Protein AF-A0A822EFB0-F1 (afdb_monomer_lite)

Organism: NCBI:txid392032

Sequence (75 aa):
VQNVFYRPKEKAEQADQRKARFHQAEGDHLTLLAVYNAWKQNKFSNLWCYENFVQQRSLKRSQDIRKQMLGIMDR

pLDDT: mean 89.46, std 7.66, range [51.69, 94.94]

Secondary structure (DSSP, 8-state):
---SB---GGGHHHHHHHHHTT--TT-HHHHHHHHHHHHHHTTT-HHHHHHTTB-HHHHHHHHHHHHHHHHHHT-

Foldseek 3Di:
DPDFADADPVCNVQLVVLLVVLDDPVDDVSSVVSVLVVCVVVVVDPVVCVNSRGDSVVSVVVVVVVVVVVVVVVD

Structure (mmCIF, N/CA/C/O backbone):
data_AF-A0A822EFB0-F1
#
_entry.id   AF-A0A822EFB0-F1
#
loop_
_atom_site.group_PDB
_atom_site.id
_atom_site.type_symbol
_atom_site.label_atom_id
_atom_site.label_alt_id
_atom_site.label_comp_id
_atom_site.label_asym_id
_atom_site.label_entity_id
_atom_site.label_seq_id
_atom_site.pdbx_PDB_ins_code
_atom_site.Cartn_x
_atom_site.Cartn_y
_atom_site.Cartn_z
_atom_site.occupancy
_atom_site.B_iso_or_equiv
_atom_site.auth_seq_id
_atom_site.auth_comp_id
_atom_site.auth_asym_id
_atom_site.auth_atom_id
_atom_site.pdbx_PDB_model_num
ATOM 1 N N . VAL A 1 1 ? 12.551 -7.602 1.956 1.00 51.69 1 VAL A N 1
ATOM 2 C CA . VAL A 1 1 ? 11.343 -6.773 1.720 1.00 51.69 1 VAL A CA 1
ATOM 3 C C . VAL A 1 1 ? 10.651 -6.603 3.063 1.00 51.69 1 VAL A C 1
ATOM 5 O O . VAL A 1 1 ? 10.471 -7.604 3.740 1.00 51.69 1 VAL A O 1
ATOM 8 N N . GLN A 1 2 ? 10.412 -5.368 3.519 1.00 59.75 2 GLN A N 1
ATOM 9 C CA . GLN A 1 2 ? 9.755 -5.129 4.813 1.00 59.75 2 GLN A CA 1
ATOM 10 C C . GLN A 1 2 ? 8.298 -5.601 4.764 1.00 59.75 2 GLN A C 1
ATOM 12 O O . GLN A 1 2 ? 7.677 -5.560 3.703 1.00 59.75 2 GLN A O 1
ATOM 17 N N . ASN A 1 3 ? 7.777 -6.044 5.910 1.00 78.56 3 ASN A N 1
ATOM 18 C CA . ASN A 1 3 ? 6.400 -6.508 6.053 1.00 78.56 3 ASN A CA 1
ATOM 19 C C . ASN A 1 3 ? 5.434 -5.428 5.524 1.00 78.56 3 ASN A C 1
ATOM 21 O O . ASN A 1 3 ? 5.476 -4.285 5.977 1.00 78.56 3 ASN A O 1
ATOM 25 N N . VAL A 1 4 ? 4.628 -5.756 4.508 1.00 86.69 4 VAL A N 1
ATOM 26 C CA . VAL A 1 4 ? 3.756 -4.776 3.828 1.00 86.69 4 VAL A CA 1
ATOM 27 C C . VAL A 1 4 ? 2.613 -4.338 4.736 1.00 86.69 4 VAL A C 1
ATOM 29 O O . VAL A 1 4 ? 2.208 -3.182 4.693 1.00 86.69 4 VAL A O 1
ATOM 32 N N . PHE A 1 5 ? 2.140 -5.224 5.603 1.00 89.50 5 PHE A N 1
ATOM 33 C CA . PHE A 1 5 ? 1.100 -4.927 6.578 1.00 89.50 5 PHE A CA 1
ATOM 34 C C . PHE A 1 5 ? 1.712 -4.512 7.917 1.00 89.50 5 PHE A C 1
ATOM 36 O O . PHE A 1 5 ? 2.748 -5.041 8.328 1.00 89.50 5 PHE A O 1
ATOM 43 N N . TYR A 1 6 ? 1.062 -3.589 8.621 1.00 91.06 6 TYR A N 1
ATOM 44 C CA . TYR A 1 6 ? 1.360 -3.297 10.023 1.00 91.06 6 TYR A CA 1
ATOM 45 C C . TYR A 1 6 ? 0.134 -3.589 10.891 1.00 91.06 6 TYR A C 1
ATOM 47 O O . TYR A 1 6 ? -0.999 -3.413 10.458 1.00 91.06 6 TYR A O 1
ATOM 55 N N . ARG A 1 7 ? 0.358 -4.051 12.124 1.00 92.31 7 ARG A N 1
ATOM 56 C CA . ARG A 1 7 ? -0.707 -4.495 13.035 1.00 92.31 7 ARG A CA 1
ATOM 57 C C . ARG A 1 7 ? -0.579 -3.772 14.380 1.00 92.31 7 ARG A C 1
ATOM 59 O O . ARG A 1 7 ? 0.134 -4.259 15.259 1.00 92.31 7 ARG A O 1
ATOM 66 N N . PRO A 1 8 ? -1.206 -2.594 14.548 1.00 90.25 8 PRO A N 1
ATOM 67 C CA . PRO A 1 8 ? -1.215 -1.901 15.833 1.00 90.25 8 PRO A CA 1
ATOM 68 C C . PRO A 1 8 ? -2.007 -2.729 16.848 1.00 90.25 8 PRO A C 1
ATOM 70 O O . PRO A 1 8 ? -3.085 -3.212 16.512 1.00 90.25 8 PRO A O 1
ATOM 73 N N . LYS A 1 9 ? -1.512 -2.873 18.086 1.00 89.62 9 LYS A N 1
ATOM 74 C CA . LYS A 1 9 ? -2.176 -3.698 19.117 1.00 89.62 9 LYS A CA 1
ATOM 75 C C . LYS A 1 9 ? -3.629 -3.275 19.364 1.00 89.62 9 LYS A C 1
ATOM 77 O O . LYS A 1 9 ? -4.500 -4.128 19.443 1.00 89.62 9 LYS A O 1
ATOM 82 N N . GLU A 1 10 ? -3.890 -1.971 19.400 1.00 92.44 10 GLU A N 1
ATOM 83 C CA . GLU A 1 10 ? -5.218 -1.392 19.663 1.00 92.44 10 GLU A CA 1
ATOM 84 C C . GLU A 1 10 ? -6.214 -1.572 18.508 1.00 92.44 10 GLU A C 1
ATOM 86 O O . GLU A 1 10 ? -7.420 -1.502 18.707 1.00 92.44 10 GLU A O 1
ATOM 91 N N . LYS A 1 11 ? -5.719 -1.795 17.284 1.00 91.50 11 LYS A N 1
ATOM 92 C CA . LYS A 1 11 ? -6.539 -1.951 16.070 1.00 91.50 11 LYS A CA 1
ATOM 93 C C . LYS A 1 11 ? -6.254 -3.272 15.363 1.00 91.50 11 LYS A C 1
ATOM 95 O O . LYS A 1 11 ? -6.414 -3.375 14.149 1.00 91.50 11 LYS A O 1
ATOM 100 N N . ALA A 1 12 ? -5.807 -4.268 16.120 1.00 90.31 12 ALA A N 1
ATOM 101 C CA . ALA A 1 12 ? -5.378 -5.555 15.596 1.00 90.31 12 ALA A CA 1
ATOM 102 C C . ALA A 1 12 ? -6.491 -6.241 14.792 1.00 90.31 12 ALA A C 1
ATOM 104 O O . ALA A 1 12 ? -6.260 -6.643 13.658 1.00 90.31 12 ALA A O 1
ATOM 105 N N . GLU A 1 13 ? -7.708 -6.274 15.333 1.00 92.50 13 GLU A N 1
ATOM 106 C CA . GLU A 1 13 ? -8.865 -6.899 14.685 1.00 92.50 13 GLU A CA 1
ATOM 107 C C . GLU A 1 13 ? -9.254 -6.193 13.374 1.00 92.50 13 GLU A C 1
ATOM 109 O O . GLU A 1 13 ? -9.497 -6.839 12.356 1.00 92.50 13 GLU A O 1
ATOM 114 N N . GLN A 1 14 ? -9.208 -4.855 13.353 1.00 92.12 14 GLN A N 1
ATOM 115 C CA . GLN A 1 14 ? -9.453 -4.073 12.136 1.00 92.12 14 GLN A CA 1
ATOM 116 C C . GLN A 1 14 ? -8.366 -4.317 11.083 1.00 92.12 14 GLN A C 1
ATOM 118 O O . GLN A 1 14 ? -8.676 -4.462 9.900 1.00 92.12 14 GLN A O 1
ATOM 123 N N . ALA A 1 15 ? -7.098 -4.378 11.497 1.00 91.00 15 ALA A N 1
ATOM 124 C CA . ALA A 1 15 ? -5.983 -4.665 10.600 1.00 91.00 15 ALA A CA 1
ATOM 125 C C . ALA A 1 15 ? -6.100 -6.068 9.990 1.00 91.00 15 ALA A C 1
ATOM 127 O O . ALA A 1 15 ? -5.923 -6.230 8.781 1.00 91.00 15 ALA A O 1
ATOM 128 N N . ASP A 1 16 ? -6.468 -7.061 10.799 1.00 91.06 16 ASP A N 1
ATOM 129 C CA . ASP A 1 16 ? -6.655 -8.441 10.352 1.00 91.06 16 ASP A CA 1
ATOM 130 C C . ASP A 1 16 ? -7.845 -8.552 9.385 1.00 91.06 16 ASP A C 1
ATOM 132 O O . ASP A 1 16 ? -7.722 -9.177 8.331 1.00 91.06 16 ASP A O 1
ATOM 136 N N . GLN A 1 17 ? -8.954 -7.854 9.657 1.00 92.19 17 GLN A N 1
ATOM 137 C CA . GLN A 1 17 ? -10.106 -7.797 8.753 1.00 92.19 17 GLN A CA 1
ATOM 138 C C . GLN A 1 17 ? -9.750 -7.148 7.406 1.00 92.19 17 GLN A C 1
ATOM 140 O O . GLN A 1 17 ? -10.144 -7.646 6.350 1.00 92.19 17 GLN A O 1
ATOM 145 N N . ARG A 1 18 ? -8.978 -6.051 7.409 1.00 91.25 18 ARG A N 1
ATOM 146 C CA . ARG A 1 18 ? -8.505 -5.410 6.169 1.00 91.25 18 ARG A CA 1
ATOM 147 C C . ARG A 1 18 ? -7.563 -6.327 5.400 1.00 91.25 18 ARG A C 1
ATOM 149 O O . ARG A 1 18 ? -7.731 -6.465 4.193 1.00 91.25 18 ARG A O 1
ATOM 156 N N . LYS A 1 19 ? -6.631 -6.997 6.084 1.00 89.12 19 LYS A N 1
ATOM 157 C CA . LYS A 1 19 ? -5.707 -7.962 5.473 1.00 89.12 19 LYS A CA 1
ATOM 158 C C . LYS A 1 19 ? -6.451 -9.142 4.843 1.00 89.12 19 LYS A C 1
ATOM 160 O O . LYS A 1 19 ? -6.129 -9.518 3.718 1.00 89.12 19 LYS A O 1
ATOM 165 N N . ALA A 1 20 ? -7.469 -9.676 5.518 1.00 89.81 20 ALA A N 1
ATOM 166 C CA . ALA A 1 20 ? -8.267 -10.798 5.026 1.00 89.81 20 ALA A CA 1
ATOM 167 C C . ALA A 1 20 ? -8.943 -10.504 3.676 1.00 89.81 20 ALA A C 1
ATOM 169 O O . ALA A 1 20 ? -9.066 -11.400 2.849 1.00 89.81 20 ALA A O 1
ATOM 170 N N . ARG A 1 21 ? -9.301 -9.242 3.391 1.00 89.25 21 ARG A N 1
ATOM 171 C CA . ARG A 1 21 ? -9.882 -8.846 2.092 1.00 89.25 21 ARG A CA 1
ATOM 172 C C . ARG A 1 21 ? -8.934 -9.016 0.907 1.00 89.25 21 ARG A C 1
ATOM 174 O O . ARG A 1 21 ? -9.399 -9.094 -0.224 1.00 89.25 21 ARG A O 1
ATOM 181 N N . PHE A 1 22 ? -7.627 -9.019 1.153 1.00 88.06 22 PHE A N 1
ATOM 182 C CA . PHE A 1 22 ? -6.614 -9.184 0.110 1.00 88.06 22 PHE A CA 1
ATOM 183 C C . PHE A 1 22 ? -6.094 -10.617 0.020 1.00 88.06 22 PHE A C 1
ATOM 185 O O . PHE A 1 22 ? -5.316 -10.907 -0.886 1.00 88.06 22 PHE A O 1
ATOM 192 N N . HIS A 1 23 ? -6.505 -11.492 0.940 1.00 89.19 23 HIS A N 1
ATOM 193 C CA . HIS A 1 23 ? -6.054 -12.873 0.988 1.00 89.19 23 HIS A CA 1
ATOM 194 C C . HIS A 1 23 ? -6.417 -13.604 -0.309 1.00 89.19 23 HIS A C 1
ATOM 196 O O . HIS A 1 23 ? -7.579 -13.648 -0.709 1.00 89.19 23 HIS A O 1
ATOM 202 N N . GLN A 1 24 ? -5.403 -14.174 -0.948 1.00 89.25 24 GLN A N 1
ATOM 203 C CA . GLN A 1 24 ? -5.525 -15.069 -2.093 1.00 89.25 24 GLN A CA 1
ATOM 204 C C . GLN A 1 24 ? -5.173 -16.479 -1.617 1.00 89.25 24 GLN A C 1
ATOM 206 O O . GLN A 1 24 ? -4.110 -16.678 -1.026 1.00 89.25 24 GLN A O 1
ATOM 211 N N . ALA A 1 25 ? -6.063 -17.445 -1.850 1.00 86.81 25 ALA A N 1
ATOM 212 C CA . ALA A 1 25 ? -5.863 -18.837 -1.429 1.00 86.81 25 ALA A CA 1
ATOM 213 C C . ALA A 1 25 ? -4.670 -19.492 -2.149 1.00 86.81 25 ALA A C 1
ATOM 215 O O . ALA A 1 25 ? -4.061 -20.433 -1.652 1.00 86.81 25 ALA A O 1
ATOM 216 N N . GLU A 1 26 ? -4.319 -18.946 -3.306 1.00 86.25 26 GLU A N 1
ATOM 217 C CA . GLU A 1 26 ? -3.241 -19.349 -4.193 1.00 86.25 26 GLU A CA 1
ATOM 218 C C . GLU A 1 26 ? -1.854 -18.926 -3.670 1.00 86.25 26 GLU A C 1
ATOM 220 O O . GLU A 1 26 ? -0.835 -19.403 -4.172 1.00 86.25 26 GLU A O 1
ATOM 225 N N . GLY A 1 27 ? -1.795 -18.044 -2.661 1.00 87.19 27 GLY A N 1
ATOM 226 C CA . GLY A 1 27 ? -0.589 -17.798 -1.870 1.00 87.19 27 GLY A CA 1
ATOM 227 C C . GLY A 1 27 ? -0.278 -16.337 -1.533 1.00 87.19 27 GLY A C 1
ATOM 228 O O . GLY A 1 27 ? -0.884 -15.372 -2.016 1.00 87.19 27 GLY A O 1
ATOM 229 N N . ASP A 1 28 ? 0.759 -16.173 -0.711 1.00 84.94 28 ASP A N 1
ATOM 230 C CA . ASP A 1 28 ? 1.192 -14.880 -0.168 1.00 84.94 28 ASP A CA 1
ATOM 231 C C . ASP A 1 28 ? 1.696 -13.911 -1.244 1.00 84.94 28 ASP A C 1
ATOM 233 O O . ASP A 1 28 ? 1.419 -12.712 -1.187 1.00 84.94 28 ASP A O 1
ATOM 237 N N . HIS A 1 29 ? 2.398 -14.404 -2.268 1.00 86.62 29 HIS A N 1
ATOM 238 C CA . HIS A 1 29 ? 2.869 -13.549 -3.361 1.00 86.62 29 HIS A CA 1
ATOM 239 C C . HIS A 1 29 ? 1.710 -12.941 -4.164 1.00 86.62 29 HIS A C 1
ATOM 241 O O . HIS A 1 29 ? 1.776 -11.769 -4.542 1.00 86.62 29 HIS A O 1
ATOM 247 N N . LEU A 1 30 ? 0.629 -13.698 -4.369 1.00 88.12 30 LEU A N 1
ATOM 248 C CA . LEU A 1 30 ? -0.574 -13.217 -5.050 1.00 88.12 30 LEU A CA 1
ATOM 249 C C . LEU A 1 30 ? -1.368 -12.251 -4.168 1.00 88.12 30 LEU A C 1
ATOM 251 O O . LEU A 1 30 ? -1.836 -11.225 -4.657 1.00 88.12 30 LEU A O 1
ATOM 255 N N . THR A 1 31 ? -1.410 -12.493 -2.857 1.00 90.75 31 THR A N 1
ATOM 256 C CA . THR A 1 31 ? -1.942 -11.535 -1.875 1.00 90.75 31 THR A CA 1
ATOM 257 C C . THR A 1 31 ? -1.204 -10.191 -1.947 1.00 90.75 31 THR A C 1
ATOM 259 O O . THR A 1 31 ? -1.826 -9.131 -2.031 1.00 90.75 31 THR A O 1
ATOM 262 N N . LEU A 1 32 ? 0.133 -10.202 -1.982 1.00 89.56 32 LEU A N 1
ATOM 263 C CA . LEU A 1 32 ? 0.938 -8.980 -2.111 1.00 89.56 32 LEU A CA 1
ATOM 264 C C . LEU A 1 32 ? 0.694 -8.257 -3.445 1.00 89.56 32 LEU A C 1
ATOM 266 O O . LEU A 1 32 ? 0.643 -7.023 -3.481 1.00 89.56 32 LEU A O 1
ATOM 270 N N . LEU A 1 33 ? 0.507 -9.011 -4.530 1.00 90.62 33 LEU A N 1
ATOM 271 C CA . LEU A 1 33 ? 0.147 -8.458 -5.833 1.00 90.62 33 LEU A CA 1
ATOM 272 C C . LEU A 1 33 ? -1.245 -7.808 -5.803 1.00 90.62 33 LEU A C 1
ATOM 274 O O . LEU A 1 33 ? -1.411 -6.704 -6.326 1.00 90.62 33 LEU A O 1
ATOM 278 N N . ALA A 1 34 ? -2.224 -8.442 -5.154 1.00 92.31 34 ALA A N 1
ATOM 279 C CA . ALA A 1 34 ? -3.571 -7.903 -4.988 1.00 92.31 34 ALA A CA 1
ATOM 280 C C . ALA A 1 34 ? -3.552 -6.563 -4.233 1.00 92.31 34 ALA A C 1
ATOM 282 O O . ALA A 1 34 ? -4.165 -5.595 -4.686 1.00 92.31 34 ALA A O 1
ATOM 283 N N . VAL A 1 35 ? -2.775 -6.461 -3.147 1.00 93.44 35 VAL A N 1
ATOM 284 C CA . VAL A 1 35 ? -2.584 -5.200 -2.404 1.00 93.44 35 VAL A CA 1
ATOM 285 C C . VAL A 1 35 ? -1.979 -4.116 -3.293 1.00 93.44 35 VAL A C 1
ATOM 287 O O . VAL A 1 35 ? -2.472 -2.987 -3.315 1.00 93.44 35 VAL A O 1
ATOM 290 N N . TYR A 1 36 ? -0.921 -4.439 -4.043 1.00 92.75 36 TYR A N 1
ATOM 291 C CA . TYR A 1 36 ? -0.276 -3.477 -4.938 1.00 92.75 36 TYR A CA 1
ATOM 292 C C . TYR A 1 36 ? -1.236 -2.977 -6.026 1.00 92.75 36 TYR A C 1
ATOM 294 O O . TYR A 1 36 ? -1.303 -1.775 -6.296 1.00 92.75 36 TYR A O 1
ATOM 302 N N . ASN A 1 37 ? -2.009 -3.883 -6.627 1.00 93.19 37 ASN A N 1
ATOM 303 C CA . ASN A 1 37 ? -2.997 -3.541 -7.645 1.00 93.19 37 ASN A CA 1
ATOM 304 C C . ASN A 1 37 ? -4.118 -2.669 -7.075 1.00 93.19 37 ASN A C 1
ATOM 306 O O . ASN A 1 37 ? -4.478 -1.669 -7.696 1.00 93.19 37 ASN A O 1
ATOM 310 N N . ALA A 1 38 ? -4.614 -2.980 -5.877 1.00 94.12 38 ALA A N 1
ATOM 311 C CA . ALA A 1 38 ? -5.612 -2.160 -5.201 1.00 94.12 38 ALA A CA 1
ATOM 312 C C . ALA A 1 38 ?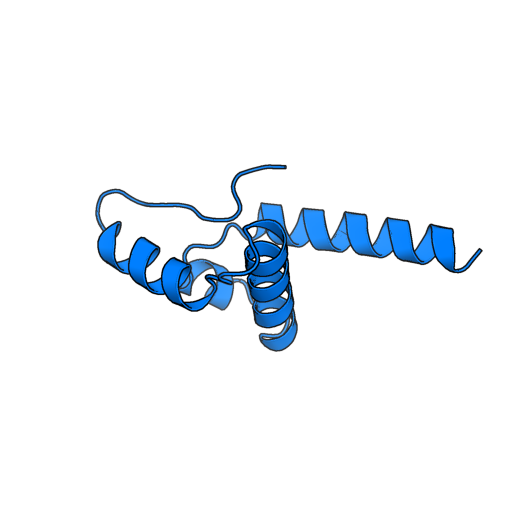 -5.070 -0.757 -4.879 1.00 94.12 38 ALA A C 1
ATOM 314 O O . ALA A 1 38 ? -5.742 0.241 -5.146 1.00 94.12 38 ALA A O 1
ATOM 315 N N . TRP A 1 39 ? -3.827 -0.646 -4.404 1.00 94.56 39 TRP A N 1
ATOM 316 C CA . TRP A 1 39 ? -3.180 0.649 -4.176 1.00 94.56 39 TRP A CA 1
ATOM 317 C C . TRP A 1 39 ? -3.029 1.463 -5.468 1.00 94.56 39 TRP A C 1
ATOM 319 O O . TRP A 1 39 ? -3.313 2.663 -5.494 1.00 94.56 39 TRP A O 1
ATOM 329 N N . LYS A 1 40 ? -2.642 0.805 -6.568 1.00 93.88 40 LYS A N 1
ATOM 330 C CA . LYS A 1 40 ? -2.553 1.416 -7.901 1.00 93.88 40 LYS A CA 1
ATOM 331 C C . LYS A 1 40 ? -3.914 1.923 -8.388 1.00 93.88 40 LYS A C 1
ATOM 333 O O . LYS A 1 40 ? -3.991 3.045 -8.883 1.00 93.88 40 LYS A O 1
ATOM 338 N N . GLN A 1 41 ? -4.979 1.134 -8.233 1.00 94.69 41 GLN A N 1
ATOM 339 C CA . GLN A 1 41 ? -6.349 1.537 -8.587 1.00 94.69 41 GLN A CA 1
ATOM 340 C C . GLN A 1 41 ? -6.819 2.743 -7.762 1.00 94.69 41 GLN A C 1
ATOM 342 O O . GLN A 1 41 ? -7.475 3.639 -8.285 1.00 94.69 41 GLN A O 1
ATOM 347 N N . ASN A 1 42 ? -6.386 2.832 -6.503 1.00 94.94 42 ASN A N 1
ATOM 348 C CA . ASN A 1 42 ? -6.633 3.968 -5.614 1.00 94.94 42 ASN A CA 1
ATOM 349 C C . ASN A 1 42 ? -5.628 5.120 -5.812 1.00 94.94 42 ASN A C 1
ATOM 351 O O . ASN A 1 42 ? -5.341 5.874 -4.881 1.00 94.94 42 ASN A O 1
ATOM 355 N N . LYS A 1 43 ? -5.078 5.263 -7.027 1.00 93.94 43 LYS A N 1
ATOM 356 C CA . LYS A 1 43 ? -4.183 6.359 -7.440 1.00 93.94 43 LYS A CA 1
ATOM 357 C C . LYS A 1 43 ? -2.967 6.543 -6.527 1.00 93.94 43 LYS A C 1
ATOM 359 O O . LYS A 1 43 ? -2.517 7.664 -6.310 1.00 93.94 43 LYS A O 1
ATOM 364 N N . PHE A 1 44 ? -2.439 5.448 -5.983 1.00 92.75 44 PHE A N 1
ATOM 365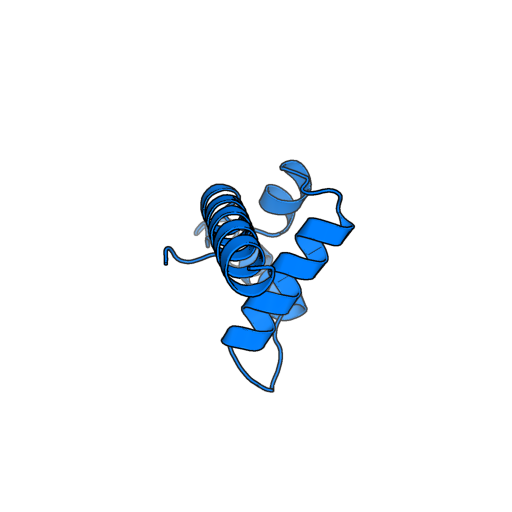 C CA . PHE A 1 44 ? -1.304 5.468 -5.060 1.00 92.75 44 PHE A CA 1
ATOM 366 C C . PHE A 1 44 ? -1.552 6.304 -3.786 1.00 92.75 44 PHE A C 1
ATOM 368 O O . PHE A 1 44 ? -0.618 6.859 -3.207 1.00 92.75 44 PHE A O 1
ATOM 375 N N . SER A 1 45 ? -2.809 6.388 -3.336 1.00 94.38 45 SER A N 1
ATOM 376 C CA . SER A 1 45 ? -3.224 7.206 -2.192 1.00 94.38 45 SER A CA 1
ATOM 377 C C . SER A 1 45 ? -2.550 6.794 -0.879 1.00 94.38 45 SER A C 1
ATOM 379 O O . SER A 1 45 ? -2.506 5.616 -0.516 1.00 94.38 45 SER A O 1
ATOM 381 N N . ASN A 1 46 ? -2.065 7.788 -0.130 1.00 92.12 46 ASN A N 1
ATOM 382 C CA . ASN A 1 46 ? -1.510 7.587 1.213 1.00 92.12 46 ASN A CA 1
ATOM 383 C C . ASN A 1 46 ? -2.611 7.310 2.237 1.00 92.12 46 ASN A C 1
ATOM 385 O O . ASN A 1 46 ? -2.416 6.498 3.139 1.00 92.12 46 ASN A O 1
ATOM 389 N N . LEU A 1 47 ? -3.770 7.958 2.075 1.00 93.69 47 LEU A N 1
ATOM 390 C CA . LEU A 1 47 ? -4.933 7.735 2.929 1.00 93.69 47 LEU A CA 1
ATOM 391 C C . LEU A 1 47 ? -5.401 6.282 2.816 1.00 93.69 47 LEU A C 1
ATOM 393 O O . LEU A 1 47 ? -5.607 5.623 3.828 1.00 93.69 47 LEU A O 1
ATOM 397 N N . TRP A 1 48 ? -5.435 5.748 1.593 1.00 94.50 48 TRP A N 1
ATOM 398 C CA . TRP A 1 48 ? -5.784 4.349 1.360 1.00 94.50 48 TRP A CA 1
ATOM 399 C C . TRP A 1 48 ? -4.829 3.386 2.081 1.00 94.50 48 TRP A C 1
ATOM 401 O O . TRP A 1 48 ? -5.273 2.415 2.691 1.00 94.50 48 TRP A O 1
ATOM 411 N N . CYS A 1 49 ? -3.519 3.659 2.061 1.00 93.50 49 CYS A N 1
ATOM 412 C CA . CYS A 1 49 ? -2.542 2.857 2.805 1.00 93.50 49 CYS A CA 1
ATOM 413 C C . CYS A 1 49 ? -2.828 2.860 4.312 1.00 93.50 49 CYS A C 1
ATOM 415 O O . CYS A 1 49 ? -2.779 1.805 4.942 1.00 93.50 49 CYS A O 1
ATOM 417 N N . TYR A 1 50 ? -3.161 4.025 4.875 1.00 92.25 50 TYR A N 1
ATOM 418 C CA . TYR A 1 50 ? -3.498 4.161 6.291 1.00 92.25 50 TYR A CA 1
ATOM 419 C C . TYR A 1 50 ? -4.770 3.380 6.657 1.00 92.25 50 TYR A C 1
ATOM 421 O O . TYR A 1 50 ? -4.770 2.611 7.616 1.00 92.25 50 TYR A O 1
ATOM 429 N N . GLU A 1 51 ? -5.832 3.514 5.860 1.00 92.50 51 GLU A N 1
ATOM 430 C CA . GLU A 1 51 ? -7.120 2.840 6.085 1.00 92.50 51 GLU A CA 1
ATOM 431 C C . GLU A 1 51 ? -7.047 1.310 5.958 1.00 92.50 51 GLU A C 1
ATOM 433 O O . GLU A 1 51 ? -7.833 0.592 6.580 1.00 92.50 51 GLU A O 1
ATOM 438 N N . ASN A 1 52 ? -6.113 0.800 5.151 1.00 93.75 52 ASN A N 1
ATOM 439 C CA . ASN A 1 52 ? -5.929 -0.634 4.918 1.00 93.75 52 ASN A CA 1
ATOM 440 C C . ASN A 1 52 ? -4.773 -1.237 5.725 1.00 93.75 52 ASN A C 1
ATOM 442 O O . ASN A 1 52 ? -4.448 -2.406 5.530 1.00 93.75 52 ASN A O 1
ATOM 446 N N . PHE A 1 53 ? -4.171 -0.472 6.642 1.00 93.06 53 PHE A N 1
ATOM 447 C CA . PHE A 1 53 ? -3.049 -0.913 7.476 1.00 93.06 53 PHE A CA 1
ATOM 448 C C . PHE A 1 53 ? -1.840 -1.409 6.664 1.00 93.06 53 PHE A C 1
ATOM 450 O O . PHE A 1 53 ? -1.152 -2.370 7.022 1.00 93.06 53 PHE A O 1
ATOM 457 N N . VAL A 1 54 ? -1.570 -0.725 5.550 1.00 93.19 54 VAL A N 1
ATOM 458 C CA . VAL A 1 54 ? -0.475 -1.026 4.630 1.00 93.19 54 VAL A CA 1
ATOM 459 C C . VAL A 1 54 ? 0.627 0.025 4.735 1.00 93.19 54 VAL A C 1
ATOM 461 O O . VAL A 1 54 ? 0.390 1.231 4.751 1.00 93.19 54 VAL A O 1
ATOM 464 N N . GLN A 1 55 ? 1.877 -0.427 4.767 1.00 92.56 55 GLN A N 1
ATOM 465 C CA . GLN A 1 55 ? 3.045 0.440 4.781 1.00 92.56 55 GLN A CA 1
ATOM 466 C C . GLN A 1 55 ? 3.302 1.029 3.391 1.00 92.56 55 GLN A C 1
ATOM 468 O O . GLN A 1 55 ? 3.822 0.365 2.490 1.00 92.56 55 GLN A O 1
ATOM 473 N N . GLN A 1 56 ? 3.021 2.323 3.240 1.00 90.50 56 GLN A N 1
ATOM 474 C CA . GLN A 1 56 ? 3.257 3.062 1.996 1.00 90.50 56 GLN A CA 1
ATOM 475 C C . GLN A 1 56 ? 4.714 2.954 1.516 1.00 90.50 56 GLN A C 1
ATOM 477 O O . GLN A 1 56 ? 4.963 2.787 0.323 1.00 90.50 56 GLN A O 1
A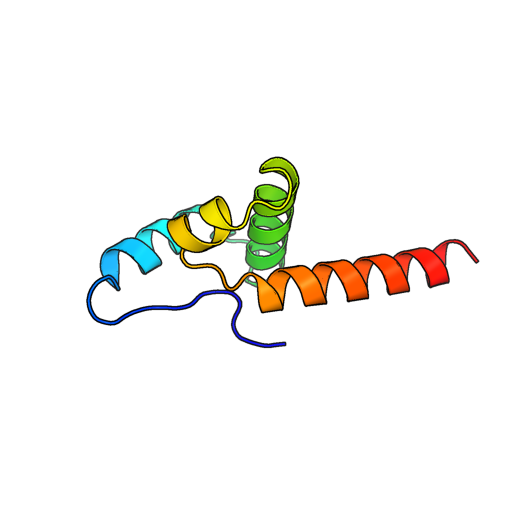TOM 482 N N . ARG A 1 57 ? 5.690 3.033 2.434 1.00 91.31 57 ARG A N 1
ATOM 483 C CA . ARG A 1 57 ? 7.123 2.953 2.100 1.00 91.31 57 ARG A CA 1
ATOM 484 C C . ARG A 1 57 ? 7.463 1.632 1.404 1.00 91.31 57 ARG A C 1
ATOM 486 O O . ARG A 1 57 ? 8.194 1.636 0.416 1.00 91.31 57 ARG A O 1
ATOM 493 N N . SER A 1 58 ? 6.901 0.527 1.891 1.00 91.19 58 SER A N 1
ATOM 494 C CA . SER A 1 58 ? 7.087 -0.801 1.305 1.00 91.19 58 SER A CA 1
ATOM 495 C C . SER A 1 58 ? 6.484 -0.878 -0.099 1.00 91.19 58 SER A C 1
ATOM 497 O O . SER A 1 58 ? 7.150 -1.356 -1.013 1.00 91.19 58 SER A O 1
ATOM 499 N N . LEU A 1 59 ? 5.280 -0.330 -0.308 1.00 91.44 59 LEU A N 1
ATOM 500 C CA . LEU A 1 59 ? 4.637 -0.300 -1.628 1.00 91.44 59 LEU A CA 1
ATOM 501 C C . LEU A 1 59 ? 5.354 0.598 -2.646 1.00 91.44 59 LEU A C 1
ATOM 503 O O . LEU A 1 59 ? 5.505 0.202 -3.802 1.00 91.44 59 LEU A O 1
ATOM 507 N N . LYS A 1 60 ? 5.843 1.772 -2.223 1.00 91.94 60 LYS A N 1
ATOM 508 C CA . LYS A 1 60 ? 6.685 2.641 -3.063 1.00 91.94 60 LYS A CA 1
ATOM 509 C C . LYS A 1 60 ? 7.943 1.912 -3.519 1.00 91.94 60 LYS A C 1
ATOM 511 O O . LYS A 1 60 ? 8.220 1.864 -4.711 1.00 91.94 60 LYS A O 1
ATOM 516 N N . ARG A 1 61 ? 8.642 1.243 -2.597 1.00 91.38 61 ARG A N 1
ATOM 517 C CA . ARG A 1 61 ? 9.825 0.449 -2.944 1.00 91.38 61 ARG A CA 1
ATOM 518 C C . ARG A 1 61 ? 9.496 -0.651 -3.957 1.00 91.38 61 ARG A C 1
ATOM 520 O O . ARG A 1 61 ? 10.246 -0.841 -4.909 1.00 91.38 61 ARG A O 1
ATOM 527 N N . SER A 1 62 ? 8.374 -1.350 -3.785 1.00 90.75 62 SER A N 1
ATOM 528 C CA . SER A 1 62 ? 7.915 -2.350 -4.757 1.00 90.75 62 SER A CA 1
ATOM 529 C C . SER A 1 62 ? 7.604 -1.736 -6.128 1.00 90.75 62 SER A C 1
ATOM 531 O O . SER A 1 62 ? 7.899 -2.348 -7.152 1.00 90.75 62 SER A O 1
ATOM 533 N N . GLN A 1 63 ? 7.052 -0.518 -6.173 1.00 92.31 63 GLN A N 1
ATOM 534 C CA . GLN A 1 63 ? 6.829 0.213 -7.423 1.00 92.31 63 GLN A CA 1
ATOM 535 C C . GLN A 1 63 ? 8.145 0.549 -8.132 1.00 92.31 63 GLN A C 1
ATOM 537 O O . GLN A 1 63 ? 8.228 0.361 -9.345 1.00 92.31 63 GLN A O 1
ATOM 542 N N . ASP A 1 64 ? 9.1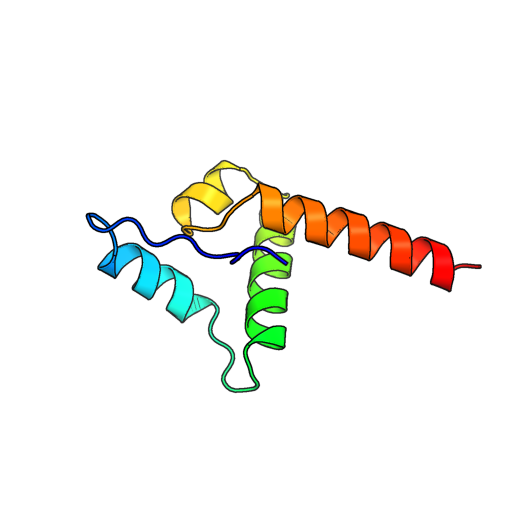50 1.021 -7.399 1.00 92.12 64 ASP A N 1
ATOM 543 C CA . ASP A 1 64 ? 10.451 1.385 -7.966 1.00 92.12 64 ASP A CA 1
ATOM 544 C C . ASP A 1 64 ? 11.177 0.157 -8.526 1.00 92.12 64 ASP A C 1
ATOM 546 O O . ASP A 1 64 ? 11.634 0.182 -9.668 1.00 92.12 64 ASP A O 1
ATOM 550 N N . ILE A 1 65 ? 11.174 -0.960 -7.787 1.00 90.81 65 ILE A N 1
ATOM 551 C CA . ILE A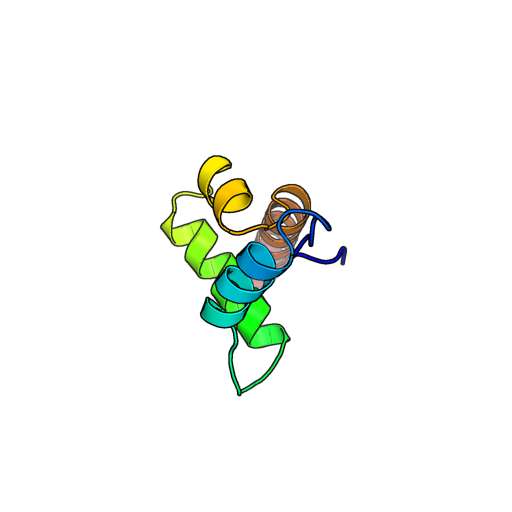 1 65 ? 11.717 -2.244 -8.261 1.00 90.81 65 ILE A CA 1
ATOM 552 C C . ILE A 1 65 ? 10.998 -2.684 -9.540 1.00 90.81 65 ILE A C 1
ATOM 554 O O . ILE A 1 65 ? 11.643 -3.053 -10.519 1.00 90.81 65 ILE A O 1
ATOM 558 N N . ARG A 1 66 ? 9.662 -2.601 -9.576 1.00 90.31 66 ARG A N 1
ATOM 559 C CA . ARG A 1 66 ? 8.884 -2.956 -10.770 1.00 90.31 66 ARG A CA 1
ATOM 560 C C . ARG A 1 66 ? 9.243 -2.078 -11.972 1.00 90.31 66 ARG A C 1
ATOM 562 O O 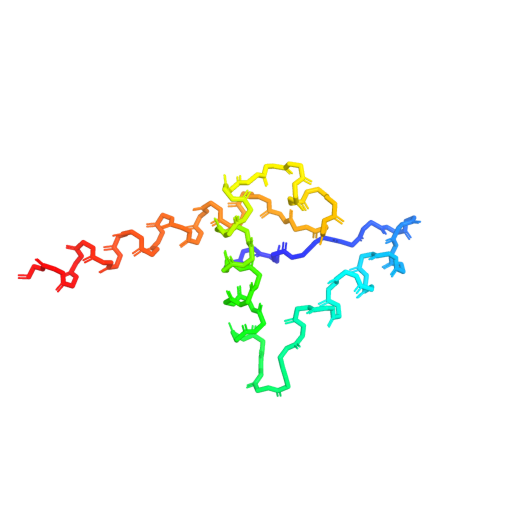. ARG A 1 66 ? 9.356 -2.598 -13.077 1.00 90.31 66 ARG A O 1
ATOM 569 N N . LYS A 1 67 ? 9.413 -0.766 -11.779 1.00 92.12 67 LYS A N 1
ATOM 570 C CA . LYS A 1 67 ? 9.849 0.154 -12.845 1.00 92.12 67 LYS A CA 1
ATOM 571 C C . LYS A 1 67 ? 11.238 -0.213 -13.363 1.00 92.12 67 LYS A C 1
ATOM 573 O O . LYS A 1 67 ? 11.428 -0.251 -14.572 1.00 92.12 67 LYS A O 1
ATOM 578 N N . GLN A 1 68 ? 12.170 -0.523 -12.464 1.00 92.50 68 GLN A N 1
ATOM 579 C CA . GLN A 1 68 ? 13.516 -0.950 -12.834 1.00 92.50 68 GLN A CA 1
ATOM 580 C C . GLN A 1 68 ? 13.489 -2.245 -13.655 1.00 92.50 68 GLN A C 1
ATOM 582 O O . GLN A 1 68 ? 14.143 -2.311 -14.688 1.00 92.50 68 GLN A O 1
ATOM 587 N N . MET A 1 69 ? 12.706 -3.249 -13.243 1.00 90.69 69 MET A N 1
ATOM 588 C CA . MET A 1 69 ? 12.598 -4.502 -13.999 1.00 90.69 69 MET A CA 1
ATOM 589 C C . MET A 1 69 ? 11.997 -4.284 -15.387 1.00 90.69 69 MET A C 1
ATOM 591 O O . MET A 1 69 ? 12.529 -4.805 -16.359 1.00 90.69 69 MET A O 1
ATOM 595 N N . LEU A 1 70 ? 10.946 -3.466 -15.503 1.00 91.56 70 LEU A N 1
ATOM 596 C CA . LEU A 1 70 ? 10.373 -3.131 -16.809 1.00 91.56 70 LEU A CA 1
ATOM 597 C C . LEU A 1 70 ? 11.372 -2.408 -17.715 1.00 91.56 70 LEU A C 1
ATOM 599 O O . LEU A 1 70 ? 11.460 -2.747 -18.885 1.00 91.56 70 LEU A O 1
ATOM 603 N N . GLY A 1 71 ? 12.159 -1.472 -17.180 1.00 92.69 71 GLY A N 1
ATOM 604 C CA . GLY A 1 71 ? 13.194 -0.787 -17.960 1.00 92.69 71 GLY A CA 1
ATOM 605 C C . GLY A 1 71 ? 14.343 -1.698 -18.407 1.00 92.69 71 GLY A C 1
ATOM 606 O O . GLY A 1 71 ? 15.011 -1.388 -19.385 1.00 92.69 71 GLY A O 1
ATOM 607 N N . ILE A 1 72 ? 14.584 -2.812 -17.708 1.00 92.75 72 ILE A N 1
ATOM 608 C CA . ILE A 1 72 ? 15.548 -3.836 -18.139 1.00 92.75 72 ILE A CA 1
ATOM 609 C C . ILE A 1 72 ? 14.939 -4.733 -19.223 1.00 92.75 72 ILE A C 1
ATOM 611 O O . ILE A 1 72 ? 15.658 -5.139 -20.122 1.00 92.75 72 ILE A O 1
ATOM 615 N N . MET A 1 73 ? 13.645 -5.059 -19.130 1.00 84.94 73 MET A N 1
ATOM 616 C CA . MET A 1 73 ? 12.958 -5.944 -20.082 1.00 84.94 73 MET A CA 1
ATOM 617 C C . MET A 1 73 ? 12.615 -5.273 -21.418 1.00 84.94 73 MET A C 1
ATOM 619 O O . MET A 1 73 ? 12.458 -5.971 -22.410 1.00 84.94 73 MET A O 1
ATOM 623 N N . ASP A 1 74 ? 12.469 -3.948 -21.437 1.00 78.44 74 ASP A N 1
ATOM 624 C CA . ASP A 1 74 ? 12.207 -3.145 -22.645 1.00 78.44 74 ASP A CA 1
ATOM 625 C C . ASP A 1 74 ? 13.501 -2.793 -23.414 1.00 78.44 74 ASP A C 1
ATOM 627 O O . ASP A 1 74 ? 13.533 -1.881 -24.239 1.00 78.44 74 ASP A O 1
ATOM 631 N N . ARG A 1 75 ? 14.598 -3.482 -23.088 1.00 54.06 75 ARG A N 1
ATOM 632 C CA . ARG A 1 75 ? 15.941 -3.288 -23.628 1.00 54.06 75 ARG A CA 1
ATOM 633 C C . ARG A 1 75 ? 16.431 -4.582 -24.260 1.00 54.06 75 ARG A C 1
ATOM 635 O O . ARG A 1 75 ? 17.121 -4.470 -25.296 1.00 54.06 75 ARG A O 1
#

Radius of gyration: 13.26 Å; chains: 1; bounding box: 26×27×43 Å

InterPro domains:
  IPR027417 P-loop containing nucleoside triphosphate hydrolase [SSF52540] (3-58)